Protein AF-A0A942FLG6-F1 (afdb_monomer_lite)

pLDDT: mean 84.58, std 16.63, range [39.5, 96.62]

Foldseek 3Di:
DVVDPPDDPDCVVVVVLCPVLVVVCVVVVHDPDPVSVVVSVVLSVQQSVCVVVVHPSVVVVVVVVVVCVVLPPPVCNVVSVVVVVPPD

Structure (mmCIF, N/CA/C/O backbone):
data_AF-A0A942FLG6-F1
#
_entry.id   AF-A0A942FLG6-F1
#
loop_
_atom_site.group_PDB
_atom_site.id
_atom_site.type_symbol
_atom_site.label_atom_id
_atom_site.label_alt_id
_atom_site.label_comp_id
_atom_site.label_asym_id
_atom_site.label_entity_id
_atom_site.label_seq_id
_atom_site.pdbx_PDB_ins_code
_atom_site.Cartn_x
_atom_site.Cartn_y
_atom_site.Cartn_z
_atom_site.occupancy
_atom_site.B_iso_or_equiv
_atom_site.auth_seq_id
_atom_site.auth_comp_id
_atom_site.auth_asym_id
_atom_site.auth_atom_id
_atom_site.pdbx_PDB_model_num
ATOM 1 N N . PHE A 1 1 ? 12.739 -13.037 -17.067 1.00 81.62 1 PHE A N 1
ATOM 2 C CA . PHE A 1 1 ? 13.483 -12.383 -18.156 1.00 81.62 1 PHE A CA 1
ATOM 3 C C . PHE A 1 1 ? 14.634 -13.261 -18.632 1.00 81.62 1 PHE A C 1
ATOM 5 O O . PHE A 1 1 ? 14.792 -13.387 -19.831 1.00 81.62 1 PHE A O 1
ATOM 12 N N . LEU A 1 2 ? 15.406 -13.893 -17.727 1.00 88.75 2 LEU A N 1
ATOM 13 C CA . LEU A 1 2 ? 16.422 -14.893 -18.107 1.00 88.75 2 LEU A CA 1
ATOM 14 C C . LEU A 1 2 ? 15.822 -16.267 -18.441 1.00 88.75 2 LEU A C 1
ATOM 16 O O . LEU A 1 2 ? 16.283 -16.923 -19.361 1.00 88.75 2 LEU A O 1
ATOM 20 N N . GLU A 1 3 ? 14.789 -16.682 -17.704 1.00 94.00 3 GLU A N 1
ATOM 21 C CA . GLU A 1 3 ? 14.175 -18.017 -17.847 1.00 94.00 3 GLU A CA 1
ATOM 22 C C . GLU A 1 3 ? 12.811 -17.997 -18.551 1.00 94.00 3 GLU A C 1
ATOM 24 O O . GLU A 1 3 ? 12.336 -19.023 -19.024 1.00 94.00 3 GLU A O 1
ATOM 29 N N . TYR A 1 4 ? 12.170 -16.828 -18.616 1.00 88.81 4 TYR A N 1
ATOM 30 C CA . TYR A 1 4 ? 10.799 -16.671 -19.104 1.00 88.81 4 TYR A CA 1
ATOM 31 C C . TYR A 1 4 ? 10.727 -15.535 -20.119 1.00 88.81 4 TYR A C 1
ATOM 33 O O . TYR A 1 4 ? 11.059 -14.386 -19.784 1.00 88.81 4 TYR A O 1
ATOM 41 N N . GLU A 1 5 ? 10.274 -15.888 -21.322 1.00 88.75 5 GLU A N 1
ATOM 42 C CA . GLU A 1 5 ? 10.023 -14.992 -22.452 1.00 88.75 5 GLU A CA 1
ATOM 43 C C . GLU A 1 5 ? 8.920 -13.975 -22.106 1.00 88.75 5 GLU A C 1
ATOM 45 O O . GLU A 1 5 ? 7.971 -14.286 -21.384 1.00 88.75 5 GLU A O 1
ATOM 50 N N . GLY A 1 6 ? 9.052 -12.735 -22.585 1.00 88.06 6 GLY A N 1
ATOM 51 C CA . GLY A 1 6 ? 8.071 -11.663 -22.346 1.00 88.06 6 GLY A CA 1
ATOM 52 C C . GLY A 1 6 ? 8.147 -10.967 -20.976 1.00 88.06 6 GLY A C 1
ATOM 53 O O . GLY A 1 6 ? 7.462 -9.967 -20.759 1.00 88.06 6 GLY A O 1
ATOM 54 N N . VAL A 1 7 ? 9.001 -11.423 -20.053 1.00 88.38 7 VAL A N 1
ATOM 55 C CA . VAL A 1 7 ? 9.248 -10.718 -18.783 1.00 88.38 7 VAL A CA 1
ATOM 56 C C . VAL A 1 7 ? 10.314 -9.643 -18.989 1.00 88.38 7 VAL A C 1
ATOM 58 O O . VAL A 1 7 ? 11.460 -9.959 -19.302 1.00 88.38 7 VAL A O 1
ATOM 61 N N . SER A 1 8 ? 9.955 -8.379 -18.752 1.00 88.56 8 SER A N 1
ATOM 62 C CA . SER A 1 8 ? 10.881 -7.242 -18.843 1.00 88.56 8 SER A CA 1
ATOM 63 C C . SER A 1 8 ? 12.090 -7.398 -17.901 1.00 88.56 8 SER A C 1
ATOM 65 O O . SER A 1 8 ? 11.900 -7.755 -16.735 1.00 88.56 8 SER A O 1
ATOM 67 N N . PRO A 1 9 ? 13.324 -7.084 -18.347 1.00 89.88 9 PRO A N 1
ATOM 68 C CA . PRO A 1 9 ? 14.495 -7.025 -17.469 1.00 89.88 9 PRO A CA 1
ATOM 69 C C . PRO A 1 9 ? 14.498 -5.777 -16.566 1.00 89.88 9 PRO A C 1
ATOM 71 O O . PRO A 1 9 ? 15.305 -5.683 -15.644 1.00 89.88 9 PRO A O 1
ATOM 74 N N . TYR A 1 10 ? 13.620 -4.800 -16.822 1.00 91.62 10 TYR A N 1
ATOM 75 C CA . TYR A 1 10 ? 13.577 -3.531 -16.096 1.00 91.62 10 TYR A CA 1
ATOM 76 C C . TYR A 1 10 ? 12.673 -3.607 -14.860 1.00 91.62 10 TYR A C 1
ATOM 78 O O . TYR A 1 10 ? 11.514 -4.013 -14.950 1.00 91.62 10 TYR A O 1
ATOM 86 N N . ASN A 1 11 ? 13.159 -3.115 -13.715 1.00 91.19 11 ASN A N 1
ATOM 87 C CA . ASN A 1 11 ? 12.408 -3.120 -12.452 1.00 91.19 11 ASN A CA 1
ATOM 88 C C . ASN A 1 11 ? 11.395 -1.963 -12.316 1.00 91.19 11 ASN A C 1
ATOM 90 O O . ASN A 1 11 ? 10.719 -1.868 -11.291 1.00 91.19 11 ASN A O 1
ATOM 94 N N . ASN A 1 12 ? 11.304 -1.077 -13.318 1.00 92.69 12 ASN A N 1
ATOM 95 C CA . ASN A 1 12 ? 10.594 0.203 -13.227 1.00 92.69 12 ASN A CA 1
ATOM 96 C C . ASN A 1 12 ? 9.171 0.046 -12.683 1.00 92.69 12 ASN A C 1
ATOM 98 O O . ASN A 1 12 ? 8.729 0.840 -11.853 1.00 92.69 12 ASN A O 1
ATOM 102 N N . HIS A 1 13 ? 8.467 -0.999 -13.125 1.00 89.88 13 HIS A N 1
ATOM 103 C CA . HIS A 1 13 ? 7.127 -1.308 -12.645 1.00 89.88 13 HIS A CA 1
ATOM 104 C C . HIS A 1 13 ? 7.121 -1.599 -11.138 1.00 89.88 13 HIS A C 1
ATOM 106 O O . HIS A 1 13 ? 6.377 -0.964 -10.398 1.00 89.88 13 HIS A O 1
ATOM 112 N N . ALA A 1 14 ? 7.988 -2.497 -10.663 1.00 88.75 14 ALA A N 1
ATOM 113 C CA . ALA A 1 14 ? 8.094 -2.834 -9.244 1.00 88.75 14 ALA A CA 1
ATOM 114 C C . ALA A 1 14 ? 8.481 -1.614 -8.389 1.00 88.75 14 ALA A C 1
ATOM 116 O O . ALA A 1 14 ? 7.870 -1.363 -7.349 1.00 88.75 14 ALA A O 1
ATOM 117 N N . GLU A 1 15 ? 9.423 -0.787 -8.850 1.00 93.25 15 GLU A N 1
ATOM 118 C CA . GLU A 1 15 ? 9.776 0.452 -8.149 1.00 93.25 15 GLU A CA 1
ATOM 119 C C . GLU A 1 15 ? 8.605 1.436 -8.077 1.00 93.25 15 GLU A C 1
ATOM 121 O O . GLU A 1 15 ? 8.362 2.046 -7.036 1.00 93.25 15 GLU A O 1
ATOM 126 N N . GLN A 1 16 ? 7.857 1.612 -9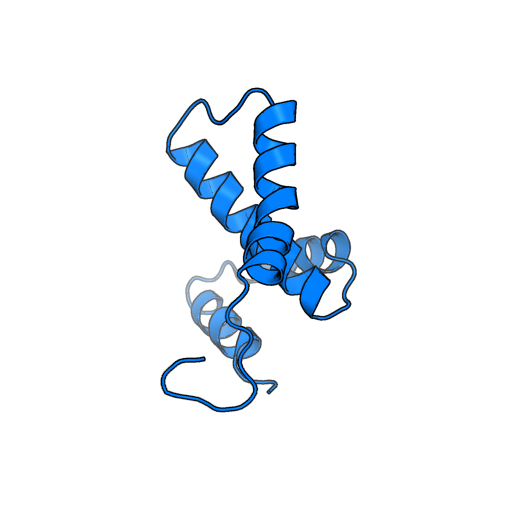.171 1.00 92.31 16 GLN A N 1
ATOM 127 C CA . GLN A 1 16 ? 6.659 2.454 -9.186 1.00 92.31 16 GLN A CA 1
ATOM 128 C C . GLN A 1 16 ? 5.589 1.947 -8.212 1.00 92.31 16 GLN A C 1
ATOM 130 O O . GLN A 1 16 ? 4.922 2.758 -7.566 1.00 92.31 16 GLN A O 1
ATOM 135 N N . GLN A 1 17 ? 5.458 0.629 -8.041 1.00 90.44 17 GLN A N 1
ATOM 136 C CA . GLN A 1 17 ? 4.525 0.037 -7.080 1.00 90.44 17 GLN A CA 1
ATOM 137 C C . GLN A 1 17 ? 4.903 0.402 -5.630 1.00 90.44 17 GLN A C 1
ATOM 139 O O . GLN A 1 17 ? 4.028 0.744 -4.831 1.00 90.44 17 GLN A O 1
ATOM 144 N N . MET A 1 18 ? 6.20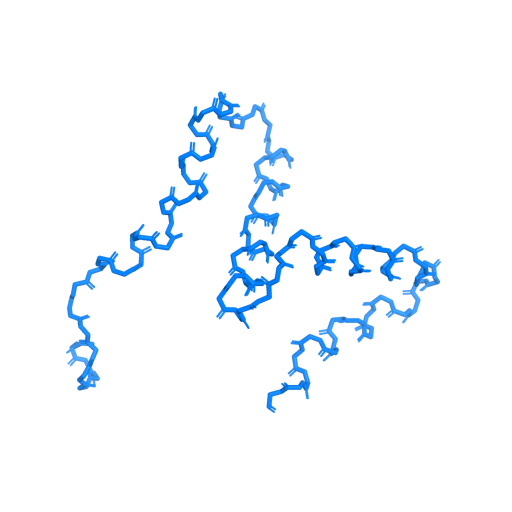1 0.446 -5.308 1.00 90.88 18 MET A N 1
ATOM 145 C CA . MET A 1 18 ? 6.697 0.808 -3.971 1.00 90.88 18 MET A CA 1
ATOM 146 C C . MET A 1 18 ? 6.759 2.320 -3.695 1.00 90.88 18 MET A C 1
ATOM 148 O O . MET A 1 18 ? 6.873 2.727 -2.538 1.00 90.88 18 MET A O 1
ATOM 152 N N . ARG A 1 19 ? 6.668 3.185 -4.714 1.00 94.19 19 ARG A N 1
ATOM 153 C CA . ARG A 1 19 ? 6.798 4.646 -4.531 1.00 94.19 19 ARG A CA 1
ATOM 154 C C . ARG A 1 19 ? 5.758 5.228 -3.577 1.00 94.19 19 ARG A C 1
ATOM 156 O O . ARG A 1 19 ? 6.115 6.038 -2.727 1.00 94.19 19 ARG A O 1
ATOM 163 N N . SER A 1 20 ? 4.498 4.811 -3.695 1.00 92.00 20 SER A N 1
ATOM 164 C CA . SER A 1 20 ? 3.410 5.348 -2.867 1.00 92.00 20 SER A CA 1
ATOM 165 C C . SER A 1 20 ? 3.668 5.164 -1.361 1.00 92.00 20 SER A C 1
ATOM 167 O O . SER A 1 20 ? 3.737 6.174 -0.660 1.00 92.00 20 SER A O 1
ATOM 169 N N . PRO A 1 21 ? 3.897 3.939 -0.838 1.00 93.12 21 PRO A N 1
ATOM 170 C CA . PRO A 1 21 ? 4.161 3.758 0.592 1.00 93.12 21 PRO A CA 1
ATOM 171 C C . PRO A 1 21 ? 5.444 4.457 1.070 1.00 93.12 21 PRO A C 1
ATOM 173 O O 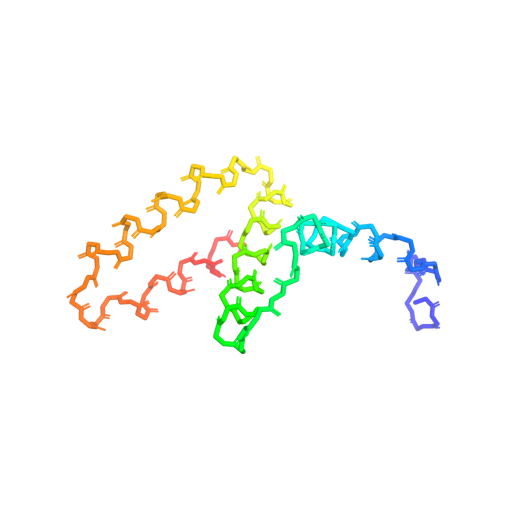. PRO A 1 21 ? 5.477 4.994 2.180 1.00 93.12 21 PRO A O 1
ATOM 176 N N . VAL A 1 22 ? 6.490 4.516 0.234 1.00 94.06 22 VAL A N 1
ATOM 177 C CA . VAL A 1 22 ? 7.747 5.214 0.563 1.00 94.06 22 VAL A CA 1
ATOM 178 C C . VAL A 1 22 ? 7.529 6.720 0.720 1.00 94.06 22 VAL A C 1
ATOM 180 O O . VAL A 1 22 ? 8.021 7.319 1.681 1.00 94.06 22 VAL A O 1
ATOM 183 N N . LEU A 1 23 ? 6.784 7.340 -0.199 1.00 95.62 23 LEU A N 1
ATOM 184 C CA . LEU A 1 23 ? 6.475 8.769 -0.145 1.00 95.62 23 LEU A CA 1
ATOM 185 C C . LEU A 1 23 ? 5.603 9.105 1.065 1.00 95.62 23 LEU A C 1
ATOM 187 O O . LEU A 1 23 ? 5.937 10.033 1.800 1.00 95.62 23 LEU A O 1
ATOM 191 N N . THR A 1 24 ? 4.556 8.320 1.328 1.00 92.88 24 THR A N 1
ATOM 192 C CA . THR A 1 24 ? 3.703 8.500 2.510 1.00 92.88 24 THR A CA 1
ATOM 193 C C . THR A 1 24 ? 4.526 8.447 3.794 1.00 92.88 24 THR A C 1
ATOM 195 O O . THR A 1 24 ? 4.460 9.365 4.607 1.00 92.88 24 THR A O 1
ATOM 198 N N . ARG A 1 25 ? 5.385 7.431 3.952 1.00 93.62 25 ARG A N 1
ATOM 199 C CA . ARG A 1 25 ? 6.271 7.317 5.120 1.00 93.62 25 ARG A CA 1
ATOM 200 C C . ARG A 1 25 ? 7.208 8.520 5.255 1.00 93.62 25 ARG A C 1
ATOM 202 O O . ARG A 1 25 ? 7.444 8.986 6.368 1.00 93.62 25 ARG A O 1
ATOM 209 N N . LYS A 1 26 ? 7.746 9.023 4.140 1.00 95.00 26 LYS A N 1
ATOM 210 C CA . LYS A 1 26 ? 8.629 10.197 4.137 1.00 95.00 26 LYS A CA 1
ATOM 211 C C . LYS A 1 26 ? 7.905 11.454 4.617 1.00 95.00 26 LYS A C 1
ATOM 213 O O . LYS A 1 26 ? 8.435 12.145 5.482 1.00 95.00 26 LYS A O 1
ATOM 218 N N . VAL A 1 27 ? 6.716 11.726 4.084 1.00 95.69 27 VAL A N 1
ATOM 219 C CA . VAL A 1 27 ? 5.923 12.917 4.429 1.00 95.69 27 VAL A CA 1
ATOM 220 C C . VAL A 1 27 ? 5.421 12.854 5.876 1.00 95.69 27 VAL A C 1
ATOM 222 O O . VAL A 1 27 ? 5.419 13.865 6.570 1.00 95.69 27 VAL A O 1
ATOM 225 N N . SER A 1 28 ? 5.085 11.664 6.373 1.00 91.38 28 SER A N 1
ATOM 226 C CA . SER A 1 28 ? 4.589 11.448 7.740 1.00 91.38 28 SER A CA 1
ATOM 227 C C . SER A 1 28 ? 5.688 11.280 8.802 1.00 91.38 28 SER A C 1
ATOM 229 O O . SER A 1 28 ? 5.439 10.687 9.844 1.00 91.38 28 SER A O 1
ATOM 231 N N . GLN A 1 29 ? 6.900 11.799 8.567 1.00 94.56 29 GLN A N 1
ATOM 232 C CA . GLN A 1 29 ? 8.023 11.768 9.523 1.00 94.56 29 GLN A CA 1
ATOM 233 C C . GLN A 1 29 ? 8.510 10.367 9.944 1.00 94.56 29 GLN A C 1
ATOM 235 O O . GLN A 1 29 ? 9.043 10.202 11.048 1.00 94.56 29 GLN A O 1
ATOM 240 N N . GLN A 1 30 ? 8.418 9.390 9.035 1.00 93.62 30 GLN A N 1
ATOM 241 C CA . GLN A 1 30 ? 8.849 8.002 9.232 1.00 93.62 30 GLN A CA 1
ATOM 242 C C . GLN A 1 30 ? 8.091 7.266 10.351 1.00 93.62 30 GLN A C 1
ATOM 244 O O . GLN A 1 30 ? 7.273 7.826 11.074 1.00 93.62 30 GLN A O 1
ATOM 249 N N . ASN A 1 31 ? 8.372 5.971 10.496 1.00 93.06 31 ASN A N 1
ATOM 250 C CA . ASN A 1 31 ? 7.851 5.174 11.603 1.00 93.06 31 ASN A CA 1
ATOM 251 C C . ASN A 1 31 ? 8.727 5.378 12.842 1.00 93.06 31 ASN A C 1
ATOM 253 O O . ASN A 1 31 ? 9.953 5.377 12.735 1.00 93.06 31 ASN A O 1
ATOM 257 N N . ARG A 1 32 ? 8.094 5.545 14.007 1.00 93.69 32 ARG A N 1
ATOM 258 C CA . ARG A 1 32 ? 8.767 5.762 15.302 1.00 93.69 32 ARG A CA 1
ATOM 259 C C . ARG A 1 32 ? 8.707 4.549 16.234 1.00 93.69 32 ARG A C 1
ATOM 261 O O . ARG A 1 32 ? 9.259 4.599 17.325 1.00 93.69 32 ARG A O 1
ATOM 268 N N . SER A 1 33 ? 8.043 3.478 15.808 1.00 95.81 33 SER A N 1
ATOM 269 C CA . SER A 1 33 ? 7.964 2.205 16.521 1.00 95.81 33 SER A CA 1
ATOM 270 C C . SER A 1 33 ? 7.813 1.048 15.537 1.00 95.81 33 SER A C 1
ATOM 272 O O . SER A 1 33 ? 7.294 1.232 14.429 1.00 95.81 33 SER A O 1
ATOM 274 N N . ASP A 1 34 ? 8.218 -0.148 15.960 1.00 95.94 34 ASP A N 1
ATOM 275 C CA . ASP A 1 34 ? 8.082 -1.370 15.159 1.00 95.94 34 ASP A CA 1
ATOM 276 C C . ASP A 1 34 ? 6.612 -1.719 14.923 1.00 95.94 34 ASP A C 1
ATOM 278 O O . ASP A 1 34 ? 6.216 -2.043 13.804 1.00 95.94 34 ASP A O 1
ATOM 282 N N . GLN A 1 35 ? 5.768 -1.539 15.943 1.00 96.25 35 GLN A N 1
ATOM 283 C CA . GLN A 1 35 ? 4.321 -1.715 15.815 1.00 96.25 35 GLN A CA 1
ATOM 284 C C . GLN A 1 35 ? 3.717 -0.737 14.795 1.00 96.25 35 GLN A C 1
ATOM 286 O O . GLN A 1 35 ? 2.869 -1.122 13.986 1.00 96.25 35 GLN A O 1
ATOM 291 N N . GLY A 1 36 ? 4.162 0.524 14.797 1.00 94.44 36 GLY A N 1
ATOM 292 C CA . GLY A 1 36 ? 3.739 1.515 13.809 1.00 94.44 36 GLY A CA 1
ATOM 293 C C . GLY A 1 36 ? 4.184 1.135 12.396 1.00 94.44 36 GLY A C 1
ATOM 294 O O . GLY A 1 36 ? 3.391 1.220 11.459 1.00 94.44 36 GLY A O 1
ATOM 295 N N . ALA A 1 37 ? 5.414 0.637 12.247 1.00 94.06 37 ALA A N 1
ATOM 296 C CA . ALA A 1 37 ? 5.929 0.158 10.967 1.00 94.06 37 ALA A CA 1
ATOM 297 C C . ALA A 1 37 ? 5.155 -1.058 10.440 1.00 94.06 37 ALA A C 1
ATOM 299 O O . ALA A 1 37 ? 4.799 -1.096 9.261 1.00 94.06 37 ALA A O 1
ATOM 300 N N . GLN A 1 38 ? 4.838 -2.015 11.314 1.00 96.00 38 GLN A N 1
ATOM 301 C CA . GLN A 1 38 ? 4.023 -3.177 10.975 1.00 96.00 38 GLN A CA 1
ATOM 302 C C . GLN A 1 38 ? 2.611 -2.760 10.551 1.00 96.00 38 GLN A C 1
ATOM 304 O O . GLN A 1 38 ? 2.126 -3.192 9.507 1.00 96.00 38 GLN A O 1
ATOM 309 N N . THR A 1 39 ? 1.979 -1.868 11.318 1.00 94.00 39 THR A N 1
ATOM 310 C CA . THR A 1 39 ? 0.639 -1.344 11.017 1.00 94.00 39 THR A CA 1
ATOM 311 C C . THR A 1 39 ? 0.622 -0.644 9.661 1.00 94.00 39 THR A C 1
ATOM 313 O O . THR A 1 39 ? -0.239 -0.922 8.827 1.00 94.00 39 THR A O 1
ATOM 316 N N . GLN A 1 40 ? 1.609 0.219 9.402 1.00 94.25 40 GLN A N 1
ATOM 317 C CA . GLN A 1 40 ? 1.745 0.893 8.116 1.00 94.25 40 GLN A CA 1
ATOM 318 C C . GLN A 1 40 ? 1.915 -0.117 6.973 1.00 94.25 40 GLN A C 1
ATOM 320 O O . GLN A 1 40 ? 1.251 0.021 5.950 1.00 94.25 40 GLN A O 1
ATOM 325 N N . SER A 1 41 ? 2.766 -1.134 7.141 1.00 94.00 41 SER A N 1
ATOM 326 C CA . SER A 1 41 ? 2.998 -2.174 6.128 1.00 94.00 41 SER A CA 1
ATOM 327 C C . SER A 1 41 ? 1.709 -2.914 5.749 1.00 94.00 41 SER A C 1
ATOM 329 O O . SER A 1 41 ? 1.384 -3.040 4.564 1.00 94.00 41 SER A O 1
ATOM 331 N N . ILE A 1 42 ? 0.922 -3.321 6.752 1.00 93.94 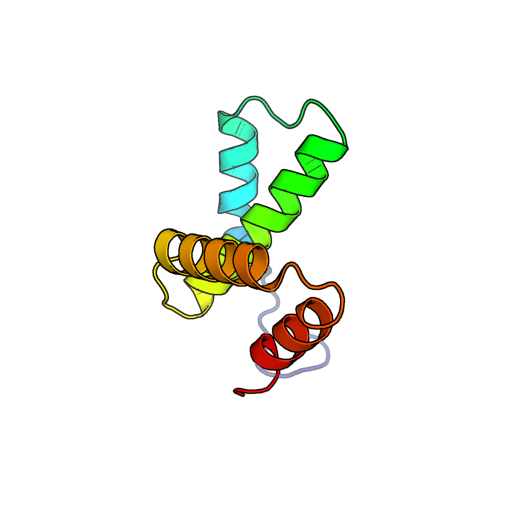42 ILE A N 1
ATOM 332 C CA . ILE A 1 42 ? -0.372 -3.988 6.549 1.00 93.94 42 ILE A CA 1
ATOM 333 C C . ILE A 1 42 ? -1.329 -3.068 5.788 1.00 93.94 42 ILE A C 1
ATOM 335 O O . ILE A 1 42 ? -1.873 -3.460 4.756 1.00 93.94 42 ILE A O 1
ATOM 339 N N . LEU A 1 43 ? -1.499 -1.826 6.252 1.00 93.81 43 LEU A N 1
ATOM 340 C CA . LEU A 1 43 ? -2.410 -0.875 5.617 1.00 93.81 43 LEU A CA 1
ATOM 341 C C . LEU A 1 43 ? -2.007 -0.601 4.167 1.00 93.81 43 LEU A C 1
ATOM 343 O O . LEU A 1 43 ? -2.841 -0.716 3.275 1.00 93.81 43 LEU A O 1
ATOM 347 N N . MET A 1 44 ? -0.735 -0.295 3.902 1.00 94.31 44 MET A N 1
ATOM 348 C CA . MET A 1 44 ? -0.256 -0.028 2.541 1.00 94.31 44 MET A CA 1
ATOM 349 C C . MET A 1 44 ? -0.478 -1.216 1.603 1.00 94.31 44 MET A C 1
ATOM 351 O O . MET A 1 44 ? -0.837 -1.008 0.445 1.00 94.31 44 MET A O 1
ATOM 355 N N . THR A 1 45 ? -0.339 -2.444 2.105 1.00 94.12 45 THR A N 1
ATOM 356 C CA . THR A 1 45 ? -0.634 -3.664 1.342 1.00 94.12 45 THR A CA 1
ATOM 357 C C . THR A 1 45 ? -2.121 -3.767 0.997 1.00 94.12 45 THR A C 1
ATOM 359 O O . THR A 1 45 ? -2.462 -4.009 -0.162 1.00 94.12 45 THR A O 1
ATOM 362 N N . LEU A 1 46 ? -3.015 -3.524 1.962 1.00 94.19 46 LEU A N 1
ATOM 363 C CA . LEU A 1 46 ? -4.467 -3.552 1.741 1.00 94.19 46 LEU A CA 1
ATOM 364 C C . LEU A 1 46 ? -4.917 -2.466 0.757 1.00 94.19 46 LEU A C 1
ATOM 366 O O . LEU A 1 46 ? -5.607 -2.766 -0.217 1.00 94.19 46 LEU A O 1
ATOM 370 N N . PHE A 1 47 ? -4.474 -1.220 0.964 1.00 93.88 47 PHE A N 1
ATOM 371 C CA . PHE A 1 47 ? -4.790 -0.101 0.070 1.00 93.88 47 PHE A CA 1
ATOM 372 C C . PHE A 1 47 ? -4.297 -0.380 -1.350 1.00 93.88 47 PHE A C 1
ATOM 374 O O . PHE A 1 47 ? -5.043 -0.176 -2.309 1.00 93.88 47 PHE A O 1
ATOM 381 N N . ARG A 1 48 ? -3.067 -0.890 -1.494 1.00 93.00 48 ARG A N 1
ATOM 382 C CA . ARG A 1 48 ? -2.508 -1.199 -2.810 1.00 93.00 48 ARG A CA 1
ATOM 383 C C . ARG A 1 48 ? -3.261 -2.327 -3.505 1.00 93.00 48 ARG A C 1
ATOM 385 O O . ARG A 1 48 ? -3.523 -2.223 -4.698 1.00 93.00 48 ARG A O 1
ATOM 392 N N . SER A 1 49 ? -3.627 -3.372 -2.770 1.00 94.19 49 SER A N 1
ATOM 393 C CA . SER A 1 49 ? -4.373 -4.505 -3.324 1.00 94.19 49 SER A CA 1
ATOM 394 C C . SER A 1 49 ? -5.733 -4.060 -3.864 1.00 94.19 49 SER A C 1
ATOM 396 O O . SER A 1 49 ? -6.057 -4.354 -5.012 1.00 94.19 49 SER A O 1
ATOM 398 N N . ALA A 1 50 ? -6.481 -3.260 -3.097 1.00 94.75 50 ALA A N 1
ATOM 399 C CA . ALA A 1 50 ? -7.767 -2.725 -3.542 1.00 94.75 50 ALA A CA 1
ATOM 400 C C . ALA A 1 50 ? -7.633 -1.810 -4.776 1.00 94.75 50 ALA A C 1
ATOM 402 O O . ALA A 1 50 ? -8.442 -1.900 -5.697 1.00 94.75 50 ALA A O 1
ATOM 403 N N . GLN A 1 51 ? -6.581 -0.984 -4.842 1.00 93.56 51 GLN A N 1
ATOM 404 C CA . GLN A 1 51 ? -6.296 -0.155 -6.021 1.00 93.56 51 GLN A CA 1
ATOM 405 C C . GLN A 1 51 ? -5.998 -0.992 -7.271 1.00 93.56 51 GLN A C 1
ATOM 407 O O . GLN A 1 51 ? -6.508 -0.684 -8.344 1.00 93.56 51 GLN A O 1
ATOM 412 N N . LEU A 1 52 ? -5.185 -2.047 -7.144 1.00 93.25 52 LEU A N 1
ATOM 413 C CA . LEU A 1 52 ? -4.845 -2.933 -8.265 1.00 93.25 52 LEU A CA 1
ATOM 414 C C . LEU A 1 52 ? -6.059 -3.715 -8.784 1.00 93.25 52 LEU A C 1
ATOM 416 O O . LEU A 1 52 ? -6.109 -4.033 -9.967 1.00 93.25 52 LEU A O 1
ATOM 420 N N . GLN A 1 53 ? -7.041 -3.981 -7.922 1.00 95.25 53 GLN A N 1
ATOM 421 C CA . GLN A 1 53 ? -8.319 -4.607 -8.281 1.00 95.25 53 GLN A CA 1
ATOM 422 C C . GLN A 1 53 ? -9.345 -3.612 -8.858 1.00 95.25 53 GLN A C 1
ATOM 424 O O . GLN A 1 53 ? -10.435 -4.015 -9.252 1.00 95.25 53 GLN A O 1
ATOM 429 N N . GLY A 1 54 ? -9.023 -2.314 -8.921 1.00 95.44 54 GLY A N 1
ATOM 430 C CA . GLY A 1 54 ? -9.922 -1.285 -9.453 1.00 95.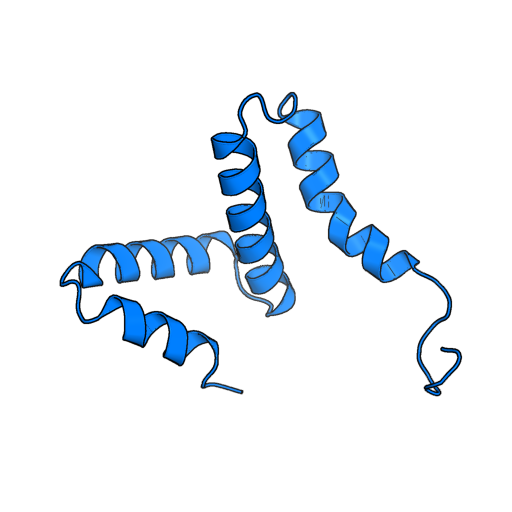44 54 GLY A CA 1
ATOM 431 C C . GLY A 1 54 ? -11.028 -0.842 -8.489 1.00 95.44 54 GLY A C 1
ATOM 432 O O . GLY A 1 54 ? -12.000 -0.221 -8.916 1.00 95.44 54 GLY A O 1
ATOM 433 N N . HIS A 1 55 ? -10.899 -1.136 -7.195 1.00 95.50 55 HIS A N 1
ATOM 434 C CA . HIS A 1 55 ? -11.859 -0.713 -6.178 1.00 95.50 55 HIS A CA 1
ATOM 435 C C . HIS A 1 55 ? -11.478 0.629 -5.542 1.00 95.50 55 HIS A C 1
ATOM 437 O O . HIS A 1 55 ? -10.303 0.998 -5.484 1.00 95.50 55 HIS A O 1
ATOM 443 N N . ASN A 1 56 ? -12.467 1.338 -4.981 1.00 96.44 56 ASN A N 1
ATOM 444 C CA . ASN A 1 56 ? -12.189 2.435 -4.057 1.00 96.44 56 ASN A CA 1
ATOM 445 C C . ASN A 1 56 ? -11.593 1.839 -2.768 1.00 96.44 56 ASN A C 1
ATOM 447 O O . ASN A 1 56 ? -12.288 1.127 -2.034 1.00 96.44 56 ASN A O 1
ATOM 451 N N . PRO A 1 57 ? -10.316 2.113 -2.458 1.00 93.81 57 PRO A N 1
ATOM 452 C CA . PRO A 1 57 ? -9.632 1.386 -1.406 1.00 93.81 57 PRO A CA 1
ATOM 453 C C . PRO A 1 57 ? -10.093 1.813 -0.005 1.00 93.81 57 PRO A C 1
ATOM 455 O O . PRO A 1 57 ? -10.030 1.014 0.923 1.00 93.81 57 PRO A O 1
ATOM 458 N N . VAL A 1 58 ? -10.608 3.037 0.160 1.00 95.50 58 VAL A N 1
ATOM 459 C CA . VAL A 1 58 ? -11.159 3.502 1.443 1.00 95.50 58 VAL A CA 1
ATOM 460 C C . VAL A 1 58 ? -12.473 2.788 1.742 1.00 95.50 58 VAL A C 1
ATOM 462 O O . VAL A 1 58 ? -12.666 2.300 2.854 1.00 95.50 58 VAL A O 1
ATOM 465 N N . GLU A 1 59 ? -13.360 2.701 0.752 1.00 96.62 59 GLU A N 1
ATOM 466 C CA . GLU A 1 59 ? -14.667 2.055 0.902 1.00 96.62 59 GLU A CA 1
ATOM 467 C C . GLU A 1 59 ? -14.524 0.562 1.200 1.00 96.62 59 GLU A C 1
ATOM 469 O O . GLU A 1 59 ? -15.127 0.073 2.158 1.00 96.62 59 GLU A O 1
ATOM 474 N N . ILE A 1 60 ? -13.669 -0.139 0.447 1.00 95.56 60 ILE A N 1
ATOM 475 C CA . ILE A 1 60 ? -13.412 -1.566 0.664 1.00 95.56 60 ILE A CA 1
ATOM 476 C C . ILE A 1 60 ? -12.846 -1.814 2.052 1.00 95.56 60 ILE A C 1
ATOM 478 O O . ILE A 1 60 ? -13.441 -2.569 2.816 1.00 95.56 60 ILE A O 1
ATOM 482 N N . ILE A 1 61 ? -11.769 -1.128 2.436 1.00 94.50 61 ILE A N 1
ATOM 483 C CA . ILE A 1 61 ? -11.141 -1.372 3.739 1.00 94.50 61 ILE A CA 1
ATOM 484 C C . ILE A 1 61 ? -12.101 -1.029 4.883 1.00 94.50 61 ILE A C 1
ATOM 486 O O . ILE A 1 61 ? -12.158 -1.763 5.870 1.00 94.50 61 ILE A O 1
ATOM 490 N N . LEU A 1 62 ? -12.902 0.034 4.751 1.00 95.75 62 LEU A N 1
ATOM 491 C CA . LEU A 1 62 ? -13.922 0.377 5.741 1.00 95.75 62 LEU A CA 1
ATOM 492 C C . LEU A 1 62 ? -15.004 -0.706 5.848 1.00 95.75 62 LEU A C 1
ATOM 494 O O . LEU A 1 62 ? -15.413 -1.045 6.960 1.00 95.75 62 LEU A O 1
ATOM 498 N N . SER A 1 63 ? -15.481 -1.237 4.720 1.00 94.62 63 SER A N 1
ATOM 499 C CA . SER A 1 63 ? -16.478 -2.312 4.703 1.00 94.62 63 SER A CA 1
ATOM 500 C C . SER A 1 63 ? -15.934 -3.596 5.336 1.00 94.62 63 SER A C 1
ATOM 502 O O . SER A 1 63 ? -16.534 -4.104 6.282 1.00 94.62 63 SER A O 1
ATOM 504 N N . THR A 1 64 ? -14.734 -4.026 4.939 1.00 91.25 64 THR A N 1
ATOM 505 C CA . THR A 1 64 ? -14.058 -5.211 5.477 1.00 91.25 64 THR A CA 1
ATOM 506 C C . THR A 1 64 ? -13.771 -5.065 6.968 1.00 91.25 64 THR A C 1
ATOM 508 O O . THR A 1 64 ? -13.991 -5.998 7.736 1.00 91.25 64 THR A O 1
ATOM 511 N N . ALA A 1 65 ? -13.334 -3.885 7.420 1.00 91.81 65 ALA A N 1
ATOM 512 C CA . ALA A 1 65 ? -13.134 -3.628 8.842 1.00 91.81 65 ALA A CA 1
ATOM 513 C C . ALA A 1 65 ? -14.453 -3.742 9.618 1.00 91.81 65 ALA A C 1
ATOM 515 O O . ALA A 1 65 ? -14.495 -4.393 10.659 1.00 91.81 65 ALA A O 1
ATOM 516 N N . LYS A 1 66 ? -15.551 -3.164 9.112 1.00 91.69 66 LYS A N 1
ATOM 517 C CA . LYS A 1 66 ? -16.877 -3.294 9.740 1.00 91.69 66 LYS A CA 1
ATOM 518 C C . LYS A 1 66 ? -17.329 -4.752 9.826 1.00 91.69 66 LYS A C 1
ATOM 520 O O . LYS A 1 66 ? -17.883 -5.140 10.849 1.00 91.69 66 LYS A O 1
ATOM 525 N N . GLU A 1 67 ? -17.105 -5.542 8.784 1.00 90.69 67 GLU A N 1
ATOM 526 C CA . GLU A 1 67 ? -17.431 -6.972 8.761 1.00 90.69 67 GLU A CA 1
ATOM 527 C C . GLU A 1 67 ? -16.590 -7.760 9.768 1.00 90.69 67 GLU A C 1
ATOM 529 O O . GLU A 1 67 ? -17.148 -8.464 10.605 1.00 90.69 67 GLU A O 1
ATOM 534 N N . ALA A 1 68 ? -15.271 -7.556 9.784 1.00 86.69 68 ALA A N 1
ATOM 535 C CA . ALA A 1 68 ? -14.368 -8.199 10.738 1.00 86.69 68 ALA A CA 1
ATOM 536 C C . ALA A 1 68 ? -14.701 -7.852 12.201 1.00 86.69 68 ALA A C 1
ATOM 538 O O . ALA A 1 68 ? -14.552 -8.680 13.098 1.00 86.69 68 ALA A O 1
ATOM 539 N N . LEU A 1 69 ? -15.168 -6.627 12.459 1.00 86.31 69 LEU A N 1
ATOM 540 C CA . LEU A 1 69 ? -15.614 -6.197 13.785 1.00 86.31 69 LEU A CA 1
ATOM 541 C C . LEU A 1 69 ? -16.943 -6.839 14.205 1.00 86.31 69 LEU A C 1
ATOM 543 O O . LEU A 1 69 ? -17.141 -7.067 15.397 1.00 86.31 69 LEU A O 1
ATOM 547 N N . LYS A 1 70 ? -17.843 -7.116 13.253 1.00 85.94 70 LYS A N 1
ATOM 548 C CA . LYS A 1 70 ? -19.106 -7.829 13.504 1.00 85.94 70 LYS A CA 1
ATOM 549 C C . LYS A 1 70 ? -18.874 -9.319 13.745 1.00 85.94 70 LYS A C 1
ATOM 551 O O . LYS A 1 70 ? -19.472 -9.864 14.662 1.00 85.94 70 LYS A O 1
ATOM 556 N N . ALA A 1 71 ? -17.956 -9.930 12.998 1.00 71.56 71 ALA A N 1
ATOM 557 C CA . ALA A 1 71 ? -17.572 -11.340 13.091 1.00 71.56 71 ALA A CA 1
ATOM 558 C C . ALA A 1 71 ? -16.774 -11.692 14.368 1.00 71.56 71 ALA A C 1
ATOM 560 O O . ALA A 1 71 ? -16.076 -12.698 14.411 1.00 71.56 71 ALA A O 1
ATOM 561 N N . ARG A 1 72 ? -16.834 -10.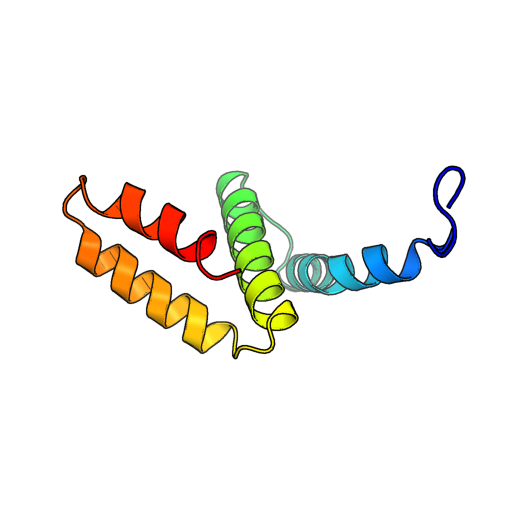873 15.430 1.00 62.53 72 ARG A N 1
ATOM 562 C CA . ARG A 1 72 ? -16.138 -11.102 16.712 1.00 62.53 72 ARG A CA 1
ATOM 563 C C . ARG A 1 72 ? -16.780 -12.213 17.569 1.00 62.53 72 ARG A C 1
ATOM 565 O O . ARG A 1 72 ? -16.762 -12.124 18.794 1.00 62.53 72 ARG A O 1
ATOM 572 N N . SER A 1 73 ? -17.288 -13.278 16.952 1.00 58.06 73 SER A N 1
ATOM 573 C CA . SER A 1 73 ? -17.187 -14.625 17.521 1.00 58.06 73 SER A CA 1
ATOM 574 C C . SER A 1 73 ? -15.952 -15.281 16.910 1.00 58.06 73 SER A C 1
ATOM 576 O O . SER A 1 73 ? -15.818 -15.349 15.692 1.00 58.06 73 SER A O 1
ATOM 578 N N . THR A 1 74 ? -15.032 -15.730 17.759 1.00 57.28 74 THR A N 1
ATOM 579 C CA . THR A 1 74 ? -13.688 -16.230 17.415 1.00 57.28 74 THR A CA 1
ATOM 580 C C . THR A 1 74 ? -13.631 -17.268 16.287 1.00 57.28 74 THR A C 1
ATOM 582 O O . THR A 1 74 ? -12.591 -17.389 15.647 1.00 57.28 74 THR A O 1
ATOM 585 N N . ASP A 1 75 ? -14.736 -17.950 15.992 1.00 57.31 75 ASP A N 1
ATOM 586 C CA . ASP A 1 75 ? -14.822 -19.014 14.989 1.00 57.31 75 ASP A CA 1
ATOM 587 C C . ASP A 1 75 ? -15.036 -18.512 13.541 1.00 57.31 75 ASP A C 1
ATOM 589 O O . ASP A 1 75 ? -14.740 -19.233 12.590 1.00 57.31 75 ASP A O 1
ATOM 593 N N . GLU A 1 76 ? -15.483 -17.266 13.327 1.00 55.38 76 GLU A N 1
ATOM 594 C CA . GLU A 1 76 ? -15.821 -16.752 11.981 1.00 55.38 76 GLU A CA 1
ATOM 595 C C . GLU A 1 76 ? -14.662 -16.035 11.266 1.00 55.38 76 GLU A C 1
ATOM 597 O O . GLU A 1 76 ? -14.637 -15.949 10.036 1.00 55.38 76 GLU A O 1
ATOM 602 N N . ILE A 1 77 ? -13.658 -15.556 12.007 1.00 54.41 77 ILE A N 1
ATOM 603 C CA . ILE A 1 77 ? -12.524 -14.794 11.451 1.00 54.41 77 ILE A CA 1
ATOM 604 C C . ILE A 1 77 ? -11.682 -15.653 10.491 1.00 54.41 77 ILE A C 1
ATOM 606 O O . ILE A 1 77 ? -11.183 -15.144 9.484 1.00 54.41 77 ILE A O 1
ATOM 610 N N . LEU A 1 78 ? -11.586 -16.963 10.748 1.00 56.28 78 LEU A N 1
ATOM 611 C CA . LEU A 1 78 ? -10.902 -17.910 9.862 1.00 56.28 78 LEU A CA 1
ATOM 612 C C . LEU A 1 78 ? -11.613 -18.037 8.499 1.00 56.28 78 LEU A C 1
ATOM 614 O O . LEU A 1 78 ? -10.969 -18.266 7.476 1.00 56.28 78 LEU A O 1
ATOM 618 N N . ASN A 1 79 ? -12.935 -17.831 8.468 1.00 52.38 79 ASN A N 1
ATOM 619 C CA . ASN A 1 79 ? -13.747 -17.953 7.259 1.00 52.38 79 ASN A CA 1
ATOM 620 C C . ASN A 1 79 ? -13.614 -16.720 6.339 1.00 52.38 79 ASN A C 1
ATOM 622 O O . ASN A 1 79 ? -13.616 -16.849 5.115 1.00 52.38 79 ASN A O 1
ATOM 626 N N . CYS A 1 80 ? -13.400 -15.523 6.901 1.00 49.31 80 CYS A N 1
ATOM 627 C CA . CYS A 1 80 ? -13.181 -14.301 6.113 1.00 49.31 80 CYS A CA 1
ATOM 628 C C . CYS A 1 80 ? -11.860 -14.316 5.321 1.00 49.31 80 CYS A C 1
ATOM 630 O O . CYS A 1 80 ? -11.793 -13.737 4.236 1.00 49.31 80 CYS A O 1
ATOM 632 N N . GLN A 1 81 ? -10.823 -15.011 5.809 1.00 51.62 81 GLN A N 1
ATOM 633 C CA . GLN A 1 81 ? -9.589 -15.216 5.038 1.00 51.62 81 GLN A CA 1
ATOM 634 C C . GLN A 1 81 ? -9.817 -16.086 3.795 1.00 51.62 81 GLN A C 1
ATOM 636 O O . GLN A 1 81 ? -9.195 -15.837 2.769 1.00 51.62 81 GLN A O 1
ATOM 641 N N . LEU A 1 82 ? -10.737 -17.054 3.845 1.00 48.69 82 LEU A N 1
ATOM 642 C CA . LEU A 1 82 ? -11.034 -17.964 2.732 1.00 48.69 82 LEU A CA 1
ATOM 643 C C . LEU A 1 82 ? -11.815 -17.278 1.597 1.00 48.69 82 LEU A C 1
ATOM 645 O O . LEU A 1 82 ? -11.602 -17.580 0.424 1.00 48.69 82 LEU A O 1
ATOM 649 N N . ILE A 1 83 ? -12.667 -16.303 1.924 1.00 50.19 83 ILE A N 1
ATOM 650 C CA . ILE A 1 83 ? -13.470 -15.563 0.935 1.00 50.19 83 ILE A CA 1
ATOM 651 C C . ILE A 1 83 ? -12.595 -14.654 0.057 1.00 50.19 83 ILE A C 1
ATOM 653 O O . ILE A 1 83 ? -12.873 -14.508 -1.133 1.00 50.19 83 ILE A O 1
ATOM 657 N N . LEU A 1 84 ? -11.499 -14.110 0.597 1.00 48.56 84 LEU A N 1
ATOM 658 C CA . LEU A 1 84 ? -10.557 -13.270 -0.157 1.00 48.56 84 LEU A CA 1
ATOM 659 C C . LEU A 1 84 ? -9.725 -14.047 -1.196 1.00 48.56 84 LEU A C 1
ATOM 661 O O . LEU A 1 84 ? -9.171 -13.425 -2.098 1.00 48.56 84 LEU A O 1
ATOM 665 N N . PHE A 1 85 ? -9.667 -15.383 -1.111 1.00 51.06 85 PHE A N 1
ATOM 666 C CA . PHE A 1 85 ? -8.906 -16.236 -2.037 1.00 51.06 85 PHE A CA 1
ATOM 667 C C . PHE A 1 85 ? -9.771 -17.183 -2.892 1.00 51.06 85 PHE A C 1
ATOM 669 O O . PHE A 1 85 ? -9.223 -17.906 -3.717 1.00 51.06 85 PHE A O 1
ATOM 676 N N . SER A 1 86 ? -11.100 -17.191 -2.722 1.00 39.78 86 SER A N 1
ATOM 677 C CA . SER A 1 86 ? -12.009 -18.174 -3.352 1.00 39.78 86 SER A CA 1
ATOM 678 C C . SER A 1 86 ? -12.841 -17.628 -4.531 1.00 39.78 86 SER A C 1
ATOM 680 O O . SER A 1 86 ? -13.531 -18.384 -5.208 1.00 39.78 86 SER A O 1
ATOM 682 N N . LYS A 1 87 ? -12.777 -16.323 -4.834 1.00 47.66 87 LYS A N 1
ATOM 683 C CA . LYS A 1 87 ? -13.428 -15.734 -6.026 1.00 47.66 87 LYS A CA 1
ATOM 684 C C . LYS A 1 87 ? -12.428 -15.320 -7.112 1.00 47.66 87 LYS A C 1
ATOM 686 O O . LYS A 1 87 ? -12.473 -14.185 -7.583 1.00 47.66 87 LYS A O 1
ATOM 691 N N . SER A 1 88 ? -11.563 -16.258 -7.491 1.00 39.50 88 SER A N 1
ATOM 692 C CA . SER A 1 88 ? -10.746 -16.214 -8.713 1.00 39.50 88 SER A CA 1
ATOM 693 C C . SER A 1 88 ? -11.141 -17.358 -9.634 1.00 39.50 88 SER A C 1
ATOM 695 O O . SER A 1 88 ? -11.352 -18.469 -9.099 1.00 39.50 88 SER A O 1
#

Sequence (88 aa):
FLEYEGVSPYNNHAEQQMRSPVLTRKVSQQNRSDQGAQTQSILMTLFRSAQLQGHNPVEIILSTAKEALKARSTDEILNCQLILFSKS

Secondary structure (DSSP, 8-state):
--SSTT--S--HHHHHHHHHHHHHHHHTT--SSHHHHHHHHHHHHHHHHHHHTTS-HHHHHHHHHHHHHHT-STTTHHHHHHHHHH--

Radius of gyration: 16.85 Å; chains: 1; bounding box: 36×32×40 Å